Protein 3ZJA (pdb70)

Organism: Streptomyces coelicolor (strain ATCC BAA-471 / A3(2) / M145) (NCBI:txid100226)

Sequence (114 aa):
AELSVDAAYIPQQPVSDSMMAAGFLLTITNEGDSSADELTSVTSEAGEVTTVHEETIDGTMKEVDRIEVPAHGQQLVFKSGGNHLMFEKLKQQPKQGQSSVAVELHFAHSDPVAVKLPVKKKAA

Nearest PDB structures (foldseek):
  3zja-assembly1_A  TM=1.009E+00  e=2.750E-21  Streptomyces lividans
  6p1g-assembly2_B  TM=8.806E-01  e=1.128E-08  Methylosinus trichosporium OB3b
  2k70-assembly1_A  TM=8.358E-01  e=1.249E-08  Thermus thermophilus HB8
  6p17-assembly1_B  TM=8.552E-01  e=4.743E-08  Methylocystis sp. ATCC 49242
  6p1f-assembly1_A  TM=8.392E-01  e=1.324E-07  Methylosinus trichosporium OB3b

Foldseek 3Di:
DQKDKDPWAWEQDPDFFKTWIWIKIFGAAPAKKWFQAKDWPQAGKFKWAADPNDTDTDGTHIQGHRGMDTDDPRGITIMGGRGRGGQDAVDWTWMWTDMPPDHIDIDIHGHDHD

CATH classification: 2.60.40.1890

InterPro domains:
  IPR007410 Putative lipoprotein LpqE-like [PF04314] (54-161)
  IPR036182 Copper chaperone PCuAC superfamily [G3DSA:2.60.40.1890] (58-163)
  IPR036182 Copper chaperone PCuAC superfamily [SSF110087] (48-164)
  IPR058248 Putative lipoprotein Lxx21020-like [PTHR36302] (18-178)

Solvent-accessible surface area: 6457 Å² total; per-residue (Å²): 119,104,16,63,37,89,62,22,71,1,35,54,19,157,35,100,41,84,3,24,0,13,0,13,0,48,4,127,3,126,86,42,7,50,1,37,57,12,69,23,184,34,19,107,21,27,9,20,50,37,64,156,73,80,107,116,105,43,113,133,27,96,0,52,36,124,22,105,18,48,4,122,92,63,17,37,6,0,21,1,53,145,15,186,103,42,9,107,108,85,77,58,13,71,3,84,0,55,16,34,143,36,94,78,33,83,12,143,0,43,5,103,71,111

Secondary structure (DSSP, 8-state):
--EEEEEEEEEPPS-SS-EEEEEEEEE-SSS-EEEEEEE-TTSEEEEEEEETTEEEE-SSEEE-TTEEEEE-TTSSEEEEES-SS---TT-EEEEEEEESSS--EEEEEEEE--

Radius of gyration: 13.5 Å; Cα contacts (8 Å, |Δi|>4): 338; chains: 1; bounding box: 27×33×40 Å

B-factor: mean 21.43, std 7.73, range [10.64, 51.18]

Structure (mmCIF, N/CA/C/O backbone):
data_3ZJA
#
_entry.id   3ZJA
#
_cell.length_a   44.480
_cell.length_b   47.840
_cell.length_c   50.040
_cell.angle_alpha   90.00
_cell.angle_beta   90.00
_cell.angle_gamma   90.00
#
_symmetry.space_group_name_H-M   'P 21 21 21'
#
loop_
_entity.id
_entity.type
_entity.pdbx_description
1 polymer SL3965
2 non-polymer 'COPPER (II) ION'
3 water water
#
loop_
_atom_site.group_PDB
_atom_site.id
_atom_site.type_symbol
_atom_site.label_atom_id
_atom_site.label_alt_id
_atom_site.label_comp_id
_atom_site.label_asym_id
_atom_site.label_entity_id
_atom_site.label_seq_id
_atom_site.pdbx_PDB_ins_code
_atom_site.Cartn_x
_atom_site.Cartn_y
_atom_site.Cartn_z
_atom_site.occupancy
_atom_site.B_iso_or_equiv
_atom_site.auth_seq_id
_atom_site.auth_comp_id
_atom_site.auth_asym_id
_atom_site.auth_atom_id
_atom_site.pdbx_PDB_model_num
ATOM 1 N N . ALA A 1 13 ? 6.718 4.985 6.256 1.00 32.79 51 ALA A N 1
ATOM 2 C CA . ALA A 1 13 ? 5.466 4.666 5.500 1.00 33.81 51 ALA A CA 1
ATOM 3 C C . ALA A 1 13 ? 4.137 5.110 6.179 1.00 34.72 51 ALA A C 1
ATOM 4 O O . ALA A 1 13 ? 3.095 4.470 5.963 1.00 37.02 51 ALA A O 1
ATOM 6 N N . GLU A 1 14 ? 4.153 6.200 6.959 1.00 33.73 52 GLU A N 1
ATOM 7 C CA . GLU A 1 14 ? 2.941 6.673 7.722 1.00 30.96 52 GLU A CA 1
ATOM 8 C C . GLU A 1 14 ? 2.262 7.886 7.031 1.00 25.17 52 GLU A C 1
ATOM 9 O O . GLU A 1 14 ? 1.382 8.580 7.633 1.00 22.61 52 GLU A O 1
ATOM 15 N N . LEU A 1 15 ? 2.710 8.099 5.791 1.00 22.47 53 LEU A N 1
ATOM 16 C CA . LEU A 1 15 ? 2.183 9.164 4.946 1.00 20.47 53 LEU A CA 1
ATOM 17 C C . LEU A 1 15 ? 1.263 8.620 3.878 1.00 20.20 53 LEU A C 1
ATOM 18 O O . LEU A 1 15 ? 1.635 7.681 3.158 1.00 21.30 53 LEU A O 1
ATOM 23 N N . SER A 1 16 ? 0.101 9.225 3.745 1.00 17.96 54 SER A N 1
ATOM 24 C CA . SER A 1 16 ? -0.822 8.835 2.676 1.00 17.88 54 SER A CA 1
ATOM 25 C C . SER A 1 16 ? -1.500 10.059 2.095 1.00 14.41 54 SER A C 1
ATOM 26 O O . SER A 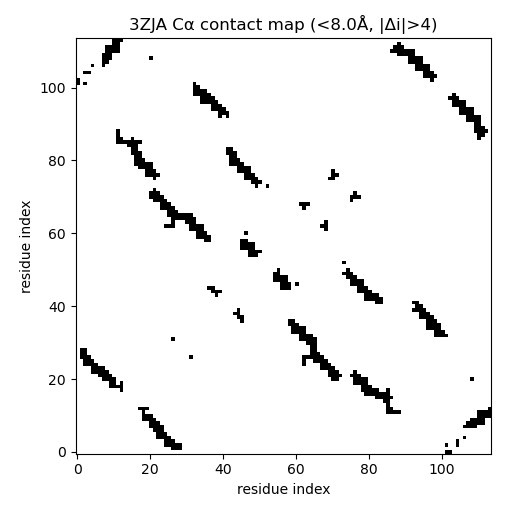1 16 ? -1.436 11.152 2.628 1.00 15.84 54 SER A O 1
ATOM 29 N N . VAL A 1 17 ? -2.051 9.830 0.900 1.00 14.53 55 VAL A N 1
ATOM 30 C CA . VAL A 1 17 ? -2.558 10.957 0.100 1.00 13.53 55 VAL A CA 1
ATOM 31 C C . VAL A 1 17 ? -3.979 10.685 -0.320 1.00 14.82 55 VAL A C 1
ATOM 32 O O . VAL A 1 17 ? -4.320 9.552 -0.672 1.00 16.06 55 VAL A O 1
ATOM 36 N N . ASP A 1 18 ? -4.791 11.733 -0.330 1.00 12.90 56 ASP A N 1
ATOM 37 C CA . ASP A 1 18 ? -6.124 11.685 -0.883 1.00 13.31 56 ASP A CA 1
ATOM 38 C C . ASP A 1 18 ? -6.480 13.043 -1.510 1.00 12.26 56 ASP A C 1
ATOM 39 O O . ASP A 1 18 ? -5.609 13.904 -1.603 1.00 11.34 56 ASP A O 1
ATOM 44 N N . ALA A 1 19 ? -7.721 13.249 -1.935 1.00 11.18 57 ALA A N 1
ATOM 45 C CA . ALA A 1 19 ? -8.156 14.539 -2.428 1.00 10.64 57 ALA A CA 1
ATOM 46 C C . ALA A 1 19 ? -7.262 15.077 -3.595 1.00 10.89 57 ALA A C 1
ATOM 47 O O . ALA A 1 19 ? -6.968 16.267 -3.681 1.00 12.61 57 ALA A O 1
ATOM 49 N N . ALA A 1 20 ? -6.866 14.215 -4.496 1.00 11.48 58 ALA A N 1
ATOM 50 C CA . ALA A 1 20 ? -5.796 14.507 -5.454 1.00 12.68 58 ALA A CA 1
ATOM 51 C C . ALA A 1 20 ? -6.380 14.647 -6.853 1.00 11.67 58 ALA A C 1
ATOM 52 O O . ALA A 1 20 ? -6.926 13.694 -7.429 1.00 12.30 58 ALA A O 1
ATOM 54 N N . TYR A 1 21 ? -6.214 15.802 -7.456 1.00 11.42 59 TYR A N 1
ATOM 55 C CA . TYR A 1 21 ? -6.739 16.085 -8.810 1.00 11.74 59 TYR A CA 1
ATOM 56 C C . TYR A 1 21 ? -6.120 17.394 -9.366 1.00 12.38 59 TYR A C 1
ATOM 57 O O . TYR A 1 21 ? -5.583 18.208 -8.606 1.00 12.85 59 TYR A O 1
ATOM 66 N N . ILE A 1 22 ? -6.320 17.549 -10.677 1.00 11.36 60 ILE A N 1
ATOM 67 C CA . ILE A 1 22 ? -5.911 18.762 -11.406 1.00 11.93 60 ILE A CA 1
ATOM 68 C C . ILE A 1 22 ? -7.124 19.354 -12.069 1.00 13.62 60 ILE A C 1
ATOM 69 O O . ILE A 1 22 ? -7.705 18.725 -12.934 1.00 13.22 60 ILE A O 1
ATOM 74 N N . PRO A 1 23 ? -7.481 20.607 -11.766 1.00 13.47 61 PRO A N 1
ATOM 75 C CA . PRO A 1 23 ? -8.530 21.239 -12.595 1.00 14.50 61 PRO A CA 1
ATOM 76 C C . PRO A 1 23 ? -8.024 21.532 -13.996 1.00 15.42 61 PRO A C 1
ATOM 77 O O . PRO A 1 23 ? -6.891 21.953 -14.158 1.00 15.46 61 PRO A O 1
ATOM 81 N N A GLN A 1 24 ? -8.876 21.341 -14.998 0.50 14.54 62 GLN A N 1
ATOM 82 N N B GLN A 1 24 ? -8.824 21.265 -15.048 0.50 14.89 62 GLN A N 1
ATOM 83 C CA A GLN A 1 24 ? -8.481 21.548 -16.354 0.50 15.74 62 GLN A CA 1
ATOM 84 C CA B GLN A 1 24 ? -8.346 21.446 -16.424 0.50 16.50 62 GLN A CA 1
ATOM 85 C C A GLN A 1 24 ? -8.009 23.010 -16.521 0.50 15.34 62 GLN A C 1
ATOM 86 C C B GLN A 1 24 ? -7.993 22.927 -16.560 0.50 15.76 62 GLN A C 1
ATOM 87 O O A GLN A 1 24 ? -8.789 23.921 -16.246 0.50 17.25 62 GLN A O 1
ATOM 88 O O B GLN A 1 24 ? -8.847 23.774 -16.294 0.50 17.09 62 GLN A O 1
ATOM 99 N N . PRO A 1 25 ? -6.745 23.227 -16.935 1.00 15.81 63 PRO A N 1
ATOM 100 C CA . PRO A 1 25 ? -6.300 24.601 -17.051 1.00 16.67 63 PRO A CA 1
ATOM 101 C C . PRO A 1 25 ? -6.648 25.200 -18.410 1.00 17.40 63 PRO A C 1
ATOM 102 O O . PRO A 1 25 ? -6.938 24.523 -19.341 1.00 16.82 63 PRO A O 1
ATOM 106 N N . VAL A 1 26 ? -6.594 26.527 -18.463 1.00 16.66 64 VAL A N 1
ATOM 107 C CA . VAL A 1 26 ? -6.684 27.252 -19.746 1.00 17.86 64 VAL A CA 1
ATOM 108 C C . VAL A 1 26 ? -5.288 27.557 -20.280 1.00 19.27 64 VAL A C 1
ATOM 109 O O . VAL A 1 26 ? -4.856 28.720 -20.527 1.00 20.92 64 VAL A O 1
ATOM 113 N N . SER A 1 27 ? -4.573 26.502 -20.502 1.00 19.37 65 SER A N 1
ATOM 114 C CA . SER A 1 27 ? -3.145 26.605 -20.779 1.00 20.03 65 SER A CA 1
ATOM 115 C C . SER A 1 27 ? -2.650 25.364 -21.407 1.00 22.34 65 SER A C 1
ATOM 116 O O . SER A 1 27 ? -3.050 24.270 -21.014 1.00 21.60 65 SER A O 1
ATOM 119 N N . ASP A 1 28 ? -1.730 25.536 -22.350 1.00 21.42 66 ASP A N 1
ATOM 120 C CA . ASP A 1 28 ? -1.087 24.413 -22.951 1.00 21.80 66 ASP A CA 1
ATOM 121 C C . ASP A 1 28 ? 0.261 24.073 -22.314 1.00 21.14 66 ASP A C 1
ATOM 122 O O . ASP A 1 28 ? 0.929 23.174 -22.796 1.00 22.49 66 ASP A O 1
ATOM 127 N N . SER A 1 29 ? 0.671 24.755 -21.234 1.00 17.44 67 SER A N 1
ATOM 128 C CA . SER A 1 29 ? 1.963 24.500 -20.603 1.00 18.87 67 SER A CA 1
ATOM 129 C C . SER A 1 29 ? 1.983 24.462 -19.046 1.00 18.15 67 SER A C 1
ATOM 130 O O . SER A 1 29 ? 2.983 23.955 -18.530 1.00 19.88 67 SER A O 1
ATOM 133 N N . MET A 1 30 ? 0.934 24.956 -18.342 1.00 16.45 68 MET A N 1
ATOM 134 C CA A MET A 1 30 ? 0.960 25.064 -16.891 0.30 17.37 68 MET A CA 1
ATOM 135 C CA B MET A 1 30 ? 0.951 25.095 -16.880 0.70 17.41 68 MET A CA 1
ATOM 136 C C . MET A 1 30 ? -0.347 24.624 -16.278 1.00 18.26 68 MET A C 1
ATOM 137 O O . MET A 1 30 ? -1.433 24.887 -16.828 1.00 19.22 68 MET A O 1
ATOM 146 N N . ALA A 1 31 ? -0.260 24.057 -15.085 1.00 15.94 69 ALA A N 1
ATOM 147 C CA . ALA A 1 31 ? -1.463 23.571 -14.390 1.00 15.69 69 ALA A CA 1
ATOM 148 C C . ALA A 1 31 ? -1.186 23.482 -12.907 1.00 15.92 69 ALA A C 1
ATOM 149 O O . ALA A 1 31 ? -0.059 23.342 -12.510 1.00 17.41 69 ALA A O 1
ATOM 151 N N . ALA A 1 32 ? -2.240 23.569 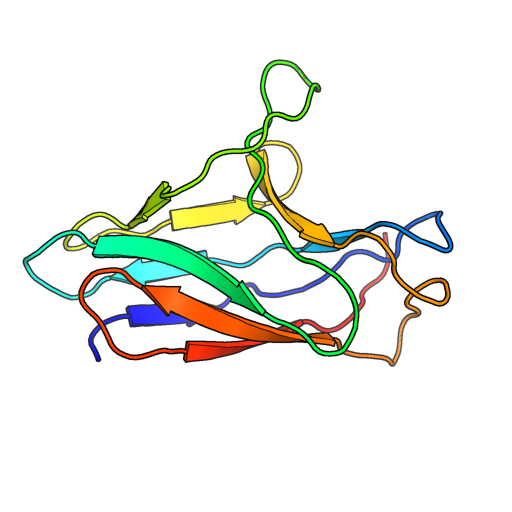-12.126 1.00 17.93 70 ALA A N 1
ATOM 152 C CA . ALA A 1 32 ? -2.127 23.463 -10.672 1.00 16.02 70 ALA A CA 1
ATOM 153 C C . ALA A 1 32 ? -2.676 22.124 -10.265 1.00 18.00 70 ALA A C 1
ATOM 154 O O . ALA A 1 32 ? -3.655 21.644 -10.855 1.00 20.83 70 ALA A O 1
ATOM 156 N N . GLY A 1 33 ? -2.038 21.503 -9.287 1.00 16.13 71 GLY A N 1
ATOM 157 C CA . GLY A 1 33 ? -2.468 20.197 -8.768 1.00 14.53 71 GLY A CA 1
ATOM 158 C C . GLY A 1 33 ? -2.752 20.300 -7.278 1.00 13.43 71 GLY A C 1
ATOM 159 O O . GLY A 1 33 ? -2.034 20.999 -6.535 1.00 13.08 71 GLY A O 1
ATOM 160 N N . PHE A 1 34 ? -3.812 19.611 -6.850 1.00 12.03 72 PHE A N 1
ATOM 161 C CA . PHE A 1 34 ? -4.243 19.616 -5.455 1.00 12.29 72 PHE A CA 1
ATOM 162 C C . PHE A 1 34 ? -4.206 18.190 -4.911 1.00 12.13 72 PHE A C 1
ATOM 163 O O . PHE A 1 34 ? -4.306 17.269 -5.679 1.00 11.97 72 PHE A O 1
ATOM 171 N N . LEU A 1 35 ? -4.006 18.096 -3.609 1.00 12.53 73 LEU A N 1
ATOM 172 C CA A LEU A 1 35 ? -3.881 16.801 -2.928 0.60 12.34 73 LEU A CA 1
ATOM 173 C CA B LEU A 1 35 ? -3.938 16.806 -2.925 0.40 12.08 73 LEU A CA 1
ATOM 174 C C . LEU A 1 35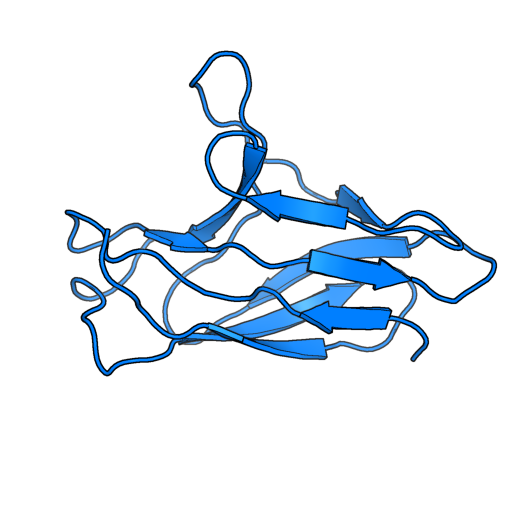 ? -3.751 17.108 -1.450 1.00 13.18 73 LEU A C 1
ATOM 175 O O . LEU A 1 35 ? -3.370 18.218 -1.097 1.00 14.91 73 LEU A O 1
ATOM 184 N N . THR A 1 36 ? -4.045 16.126 -0.597 1.00 12.55 74 THR A N 1
ATOM 185 C CA . THR A 1 36 ? -3.866 16.261 0.847 1.00 13.36 74 THR A CA 1
ATOM 186 C C . THR A 1 36 ? -2.999 15.143 1.313 1.00 13.46 74 THR A C 1
ATOM 187 O O . THR A 1 36 ? -3.257 13.983 1.005 1.00 13.45 74 THR A O 1
ATOM 191 N N . ILE A 1 37 ? -1.932 15.471 2.020 1.00 13.17 75 ILE A N 1
ATOM 192 C CA . ILE A 1 37 ? -1.038 14.506 2.656 1.00 13.89 75 ILE A CA 1
ATOM 193 C C . ILE A 1 37 ? -1.338 14.377 4.129 1.00 14.27 75 ILE A C 1
ATOM 194 O O . ILE A 1 37 ? -1.258 15.368 4.813 1.00 15.59 75 ILE A O 1
ATOM 19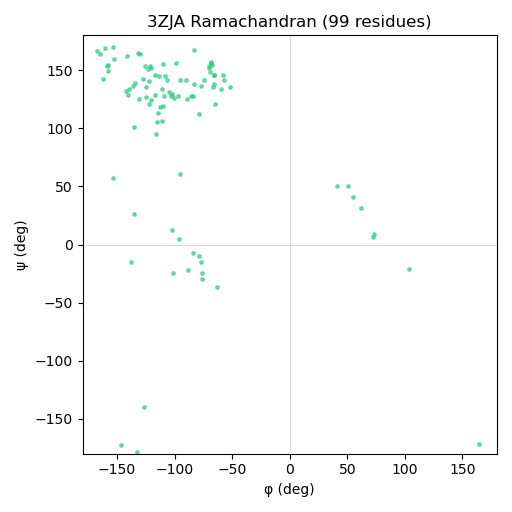9 N N . THR A 1 38 ? -1.562 13.158 4.588 1.00 15.61 76 THR A N 1
ATOM 200 C CA . THR A 1 38 ? -1.802 12.890 6.006 1.00 16.74 76 THR A CA 1
ATOM 201 C C . THR A 1 38 ? -0.612 12.115 6.590 1.00 15.74 76 THR A C 1
ATOM 202 O O . THR A 1 38 ? -0.147 11.161 5.989 1.00 18.12 76 THR A O 1
ATOM 206 N N . ASN A 1 39 ? -0.176 12.596 7.764 1.00 17.78 77 ASN A N 1
ATOM 207 C CA . ASN A 1 39 ? 0.993 12.045 8.501 1.00 17.32 77 ASN A CA 1
ATOM 208 C C . ASN A 1 39 ? 0.457 11.472 9.821 1.00 18.88 77 ASN A C 1
ATOM 209 O O . ASN A 1 39 ? 0.110 12.239 10.730 1.00 21.83 77 ASN A O 1
ATOM 214 N N . GLU A 1 40 ? 0.393 10.157 9.876 1.00 22.14 78 GLU A N 1
ATOM 215 C CA . GLU A 1 40 ? -0.082 9.421 11.066 1.00 25.55 78 GLU A CA 1
ATOM 216 C C . GLU A 1 40 ? 1.023 9.212 12.103 1.00 26.04 78 GLU A C 1
ATOM 217 O O . GLU A 1 40 ? 0.759 8.719 13.219 1.00 28.49 78 GLU A O 1
ATOM 223 N N . GLY A 1 41 ? 2.245 9.567 11.753 1.00 23.18 79 GLY A N 1
ATOM 224 C CA . GLY A 1 41 ? 3.411 9.382 12.637 1.00 24.92 79 GLY A CA 1
ATOM 225 C C . GLY A 1 41 ? 3.659 10.441 13.681 1.00 25.36 79 GLY A C 1
ATOM 226 O O . GLY A 1 41 ? 3.104 11.538 13.644 1.00 25.58 79 GLY A O 1
ATOM 227 N N . ASP A 1 42 ? 4.555 10.110 14.625 1.00 24.60 80 ASP A N 1
ATOM 228 C CA . ASP A 1 42 ? 4.935 11.004 15.699 1.00 25.44 80 ASP A CA 1
ATOM 229 C C . ASP A 1 42 ? 5.898 12.114 15.304 1.00 22.92 80 ASP A C 1
ATOM 230 O O . ASP A 1 42 ? 5.998 13.118 16.019 1.00 28.13 80 ASP A O 1
ATOM 235 N N . SER A 1 43 ? 6.536 11.989 14.146 1.00 23.98 81 SER A N 1
ATOM 236 C CA A SER A 1 43 ? 7.504 12.985 13.723 0.50 23.43 81 SER A CA 1
ATOM 237 C CA B SER A 1 43 ? 7.557 12.932 13.674 0.50 24.30 81 SER A CA 1
ATOM 238 C C . SER A 1 43 ? 7.051 13.637 12.418 1.00 21.69 81 SER A C 1
ATOM 239 O O . SER A 1 43 ? 6.454 12.987 11.544 1.00 21.27 81 SER A O 1
ATOM 244 N N . ALA A 1 44 ? 7.314 14.933 12.347 1.00 22.28 82 ALA A N 1
ATOM 245 C CA .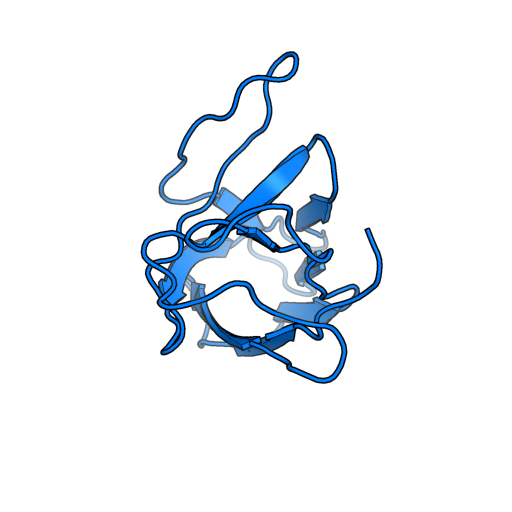 ALA A 1 44 ? 7.001 15.773 11.174 1.00 22.06 82 ALA A CA 1
ATOM 246 C C . ALA A 1 44 ? 7.914 15.386 10.034 1.00 20.62 82 ALA A C 1
ATOM 247 O O . ALA A 1 44 ? 9.006 14.855 10.252 1.00 22.25 82 ALA A O 1
ATOM 249 N N . ASP A 1 45 ? 7.467 15.612 8.794 1.00 17.59 83 ASP A N 1
ATOM 250 C CA . ASP A 1 45 ? 8.306 15.371 7.649 1.00 16.46 83 ASP A CA 1
ATOM 251 C C . ASP A 1 45 ? 8.212 16.575 6.739 1.00 16.59 83 ASP A C 1
ATOM 252 O O . ASP A 1 45 ? 7.565 17.562 7.085 1.00 16.62 83 ASP A O 1
ATOM 257 N N . GLU A 1 46 ? 8.901 16.537 5.603 1.00 16.27 84 GLU A N 1
ATOM 258 C CA . GLU A 1 46 ? 8.918 17.621 4.631 1.00 17.38 84 GLU A CA 1
ATOM 259 C C . GLU A 1 46 ? 8.787 17.004 3.260 1.00 16.66 84 GLU A C 1
ATOM 260 O O . GLU A 1 46 ? 9.486 16.028 2.930 1.00 14.83 84 GLU A O 1
ATOM 266 N N . LEU A 1 47 ? 7.944 17.619 2.422 1.00 15.06 85 LEU A N 1
ATOM 267 C CA . LEU A 1 47 ? 7.936 17.302 1.007 1.00 13.57 85 LEU A CA 1
ATOM 268 C C . LEU A 1 47 ? 9.100 18.009 0.316 1.00 15.48 85 LEU A C 1
ATOM 269 O O . LEU A 1 47 ? 9.103 19.246 0.245 1.00 17.63 85 LEU A O 1
ATOM 274 N N . THR A 1 48 ? 10.083 17.257 -0.163 1.00 14.73 86 THR A N 1
ATOM 275 C CA . THR A 1 48 ? 11.338 17.800 -0.614 1.00 16.16 86 THR A CA 1
ATOM 276 C C . THR A 1 48 ? 11.426 17.901 -2.118 1.00 14.84 86 THR A C 1
ATOM 277 O O . THR A 1 48 ? 12.240 18.699 -2.610 1.00 17.61 86 THR A O 1
ATOM 281 N N . SER A 1 49 ? 10.676 17.092 -2.885 1.00 13.28 87 SER A N 1
ATOM 282 C CA . SER A 1 49 ? 10.623 17.225 -4.313 1.00 13.67 87 SER A CA 1
ATOM 283 C C . SER A 1 49 ? 9.423 16.427 -4.853 1.00 14.15 87 SER A C 1
ATOM 284 O O . SER A 1 49 ? 8.903 15.533 -4.207 1.00 13.87 87 SER A O 1
ATOM 287 N N . VAL A 1 50 ? 9.040 16.706 -6.095 1.00 14.75 88 VAL A N 1
ATOM 288 C CA . VAL A 1 50 ? 7.967 16.036 -6.776 1.00 14.46 88 VAL A CA 1
ATOM 289 C C . VAL A 1 50 ? 8.424 15.837 -8.204 1.00 15.78 88 VAL A C 1
ATOM 290 O O . VAL A 1 50 ? 8.928 16.809 -8.825 1.00 16.82 88 VAL A O 1
ATOM 294 N N . THR A 1 51 ? 8.239 14.660 -8.727 1.00 16.28 89 THR A N 1
ATOM 295 C CA . THR A 1 51 ? 8.621 14.310 -10.079 1.00 18.26 89 THR A CA 1
ATOM 296 C C . THR A 1 51 ? 7.436 13.807 -10.854 1.00 17.20 89 THR A C 1
ATOM 297 O O . THR A 1 51 ? 6.489 13.271 -10.268 1.00 17.44 89 THR A O 1
ATOM 301 N N . SER A 1 52 ? 7.484 14.019 -12.153 1.00 16.92 90 SER A N 1
ATOM 302 C CA . SER A 1 52 ? 6.434 13.561 -13.048 1.00 16.87 90 SER A CA 1
ATOM 303 C C . SER A 1 52 ? 6.950 13.443 -14.469 1.00 18.37 90 SER A C 1
ATOM 304 O O . SER A 1 52 ? 7.799 14.255 -14.904 1.00 18.88 90 SER A O 1
ATOM 307 N N . GLU A 1 53 ? 6.401 12.505 -15.248 1.00 18.85 91 GLU A N 1
ATOM 308 C CA . GLU A 1 53 ? 6.776 12.483 -16.659 1.00 19.46 91 GLU A CA 1
ATOM 309 C C . GLU A 1 53 ? 6.052 13.538 -17.476 1.00 19.42 91 GLU A C 1
ATOM 310 O O . GLU A 1 53 ? 6.419 13.771 -18.647 1.00 20.65 91 GLU A O 1
ATOM 316 N N . ALA A 1 54 ? 5.051 14.186 -16.896 1.00 17.69 92 ALA A N 1
ATOM 317 C CA . ALA A 1 54 ? 4.260 15.185 -17.598 1.00 18.32 92 ALA A CA 1
ATOM 318 C C . ALA A 1 54 ? 4.958 16.539 -17.763 1.00 19.02 92 ALA A C 1
ATOM 319 O O . ALA A 1 54 ? 4.659 17.284 -18.724 1.00 20.42 92 ALA A O 1
ATOM 321 N N . GLY A 1 55 ? 5.911 16.852 -16.888 1.00 18.41 93 GLY A N 1
ATOM 322 C CA . GLY A 1 55 ? 6.479 18.200 -16.863 1.00 20.67 93 GLY A CA 1
ATOM 323 C C . GLY A 1 55 ? 7.226 18.374 -15.565 1.00 20.40 93 GLY A C 1
ATOM 324 O O . GLY A 1 55 ? 7.408 17.434 -14.775 1.00 21.29 93 GLY A O 1
ATOM 325 N N . GLU A 1 56 ? 7.651 19.607 -15.311 1.00 19.39 94 GLU A N 1
ATOM 326 C CA . GLU A 1 56 ? 8.351 19.907 -14.098 1.00 19.07 94 GLU A CA 1
ATOM 327 C C . GLU A 1 56 ? 7.334 20.297 -13.052 1.00 19.08 94 GLU A C 1
ATOM 328 O O . GLU A 1 56 ? 6.320 20.913 -13.362 1.00 21.01 94 GLU A O 1
ATOM 334 N N . VAL A 1 57 ? 7.568 19.874 -11.805 1.00 16.86 95 VAL A N 1
ATOM 335 C CA . VAL A 1 57 ? 6.623 20.170 -10.778 1.00 18.11 95 VAL A CA 1
ATOM 336 C C . VAL A 1 57 ? 7.353 20.877 -9.664 1.00 17.61 95 VAL A C 1
ATOM 337 O O . VAL A 1 57 ? 8.452 20.457 -9.254 1.00 18.98 95 VAL A O 1
ATOM 341 N N . THR A 1 58 ? 6.759 21.937 -9.148 1.00 16.91 96 THR A N 1
ATOM 342 C CA A THR A 1 58 ? 7.280 22.604 -7.986 0.40 19.23 96 THR A CA 1
ATOM 343 C CA B THR A 1 58 ? 7.269 22.666 -7.998 0.60 18.36 96 THR A CA 1
ATOM 344 C C . THR A 1 58 ? 6.123 22.864 -7.035 1.00 18.41 96 THR A C 1
ATOM 345 O O . THR A 1 58 ? 4.956 22.691 -7.398 1.00 21.35 96 THR A O 1
ATOM 352 N N . VAL A 1 59 ? 6.422 23.167 -5.787 1.00 17.38 97 VAL A N 1
ATOM 353 C CA . VAL A 1 59 ? 5.447 23.485 -4.770 1.00 16.12 97 VAL A CA 1
ATOM 354 C C . VAL A 1 59 ? 5.323 24.990 -4.669 1.00 15.35 97 VAL A C 1
ATOM 355 O O . VAL A 1 59 ? 6.347 25.690 -4.540 1.00 15.09 97 VAL A O 1
ATOM 359 N N . HIS A 1 60 ? 4.098 25.469 -4.750 1.00 15.04 98 HIS A N 1
ATOM 360 C CA . HIS A 1 60 ? 3.790 26.870 -4.563 1.00 15.79 98 HIS A CA 1
ATOM 361 C C . HIS A 1 60 ? 2.879 27.100 -3.363 1.00 16.35 98 HIS A C 1
ATOM 362 O O . HIS A 1 60 ? 1.950 26.283 -3.079 1.00 17.98 98 HIS A O 1
ATOM 369 N N . GLU A 1 61 ? 3.107 28.250 -2.707 1.00 17.40 99 GLU A N 1
ATOM 370 C CA A GLU A 1 61 ? 2.130 28.787 -1.771 0.60 19.75 99 GLU A CA 1
ATOM 371 C CA B GLU A 1 61 ? 2.179 28.806 -1.744 0.40 19.53 99 GLU A CA 1
ATOM 372 C C . GLU A 1 61 ? 1.409 29.931 -2.466 1.00 19.57 99 GLU A C 1
ATOM 373 O O . GLU A 1 61 ? 1.888 30.437 -3.518 1.00 19.97 99 GLU A O 1
ATOM 384 N N . THR A 1 62 ? 0.251 30.298 -1.955 1.00 19.19 100 THR A N 1
ATOM 385 C CA . THR A 1 62 ? -0.517 31.432 -2.496 1.00 21.56 100 THR A CA 1
ATOM 386 C C . THR A 1 62 ? -0.617 32.499 -1.420 1.00 23.13 100 THR A C 1
ATOM 387 O O . THR A 1 62 ? -0.965 32.196 -0.267 1.00 25.69 100 THR A O 1
ATOM 391 N N . ILE A 1 63 ? -0.262 33.719 -1.790 1.00 24.59 101 ILE A N 1
ATOM 392 C CA . ILE A 1 63 ? -0.117 34.828 -0.869 1.00 29.80 101 ILE A CA 1
ATOM 393 C C . ILE A 1 63 ? -0.802 36.044 -1.526 1.00 29.77 101 ILE A C 1
ATOM 3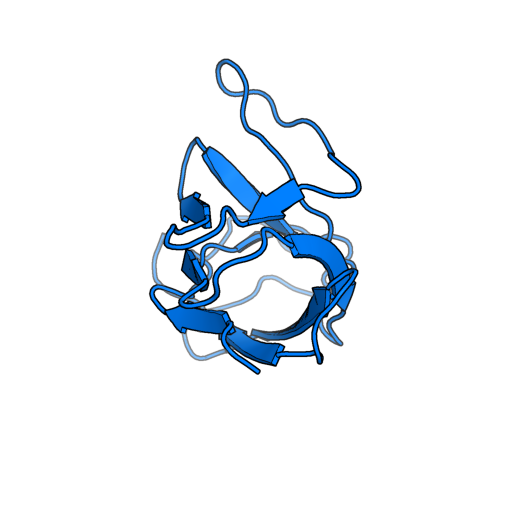94 O O . ILE A 1 63 ? -0.273 36.659 -2.471 1.00 27.55 101 ILE A O 1
ATOM 399 N N . ASP A 1 64 ? -2.010 36.312 -1.051 1.00 34.31 102 ASP A N 1
ATOM 400 C CA . ASP A 1 64 ? -2.872 37.377 -1.595 1.00 35.98 102 ASP A CA 1
ATOM 401 C C . ASP A 1 64 ? -3.014 37.297 -3.134 1.00 33.76 102 ASP A C 1
ATOM 402 O O . ASP A 1 64 ? -2.777 38.284 -3.866 1.00 28.53 102 ASP A O 1
ATOM 407 N N . GLY A 1 65 ? -3.349 36.090 -3.591 1.00 27.23 103 GLY A N 1
ATOM 408 C CA . GLY A 1 65 ? -3.562 35.782 -4.990 1.00 26.20 103 GLY A CA 1
ATOM 409 C C . GLY A 1 65 ? -2.304 35.721 -5.863 1.00 24.57 103 GLY A C 1
ATOM 410 O O . GLY A 1 65 ? -2.425 35.682 -7.085 1.00 26.77 103 GLY A O 1
ATOM 411 N N . THR A 1 66 ? -1.120 35.763 -5.258 1.00 19.38 104 THR A N 1
ATOM 412 C CA . THR A 1 66 ? 0.179 35.630 -5.946 1.00 18.84 104 THR A CA 1
ATOM 413 C C . THR A 1 66 ? 0.763 34.278 -5.522 1.00 18.61 104 THR A C 1
ATOM 414 O O . THR A 1 66 ? 0.439 33.767 -4.429 1.00 19.92 104 THR A O 1
ATOM 418 N N . MET A 1 67 ? 1.628 33.748 -6.375 1.00 18.39 105 MET A N 1
ATOM 419 C CA . MET A 1 67 ? 2.241 32.441 -6.126 1.00 18.03 105 MET A CA 1
ATOM 420 C C . MET A 1 67 ? 3.705 32.585 -5.761 1.00 17.95 105 MET A C 1
ATOM 421 O O . MET A 1 67 ? 4.422 33.439 -6.262 1.00 18.87 105 MET A O 1
ATOM 426 N N . LYS A 1 68 ? 4.187 31.716 -4.869 1.00 16.66 106 LYS A N 1
ATOM 427 C CA . LYS A 1 68 ? 5.573 31.762 -4.451 1.00 17.03 106 LYS A CA 1
ATOM 428 C C . LYS A 1 68 ? 6.075 30.339 -4.309 1.00 18.02 106 LYS A C 1
ATOM 429 O O . LYS A 1 68 ? 5.445 29.546 -3.562 1.00 18.57 106 LYS A O 1
ATOM 435 N N . GLU A 1 69 ? 7.208 30.047 -4.933 1.00 18.47 107 GLU A N 1
ATOM 436 C CA . GLU A 1 69 ? 7.856 28.711 -4.804 1.00 21.87 107 GLU A CA 1
ATOM 437 C C . GLU A 1 69 ? 8.332 28.498 -3.360 1.00 25.73 107 GLU A C 1
ATOM 438 O O . GLU A 1 69 ? 8.690 29.459 -2.615 1.00 26.43 107 GLU A O 1
ATOM 444 N N . VAL A 1 70 ? 8.271 27.255 -2.899 1.00 25.96 108 VAL A N 1
ATOM 445 C CA . VAL A 1 70 ? 8.869 26.896 -1.600 1.00 30.72 108 VAL A CA 1
ATOM 446 C C . VAL A 1 70 ? 9.501 25.526 -1.661 1.00 32.65 108 VAL A C 1
ATOM 447 O O . VAL A 1 70 ? 8.894 24.618 -2.167 1.00 29.84 108 VAL A O 1
ATOM 451 N N . ASP A 1 71 ? 10.737 25.401 -1.173 1.00 36.30 109 ASP A N 1
ATOM 452 C CA . ASP A 1 71 ? 11.578 24.212 -1.478 1.00 36.39 109 ASP A CA 1
ATOM 453 C C . ASP A 1 71 ? 11.254 22.886 -0.730 1.00 33.00 109 ASP A C 1
ATOM 454 O O . ASP A 1 71 ? 11.493 21.820 -1.387 1.00 28.29 109 ASP A O 1
ATOM 459 N N . ARG A 1 72 ? 10.710 22.967 0.536 1.00 30.20 110 ARG A N 1
ATOM 460 C CA . ARG A 1 72 ? 10.665 21.923 1.651 1.00 28.17 110 ARG A CA 1
AT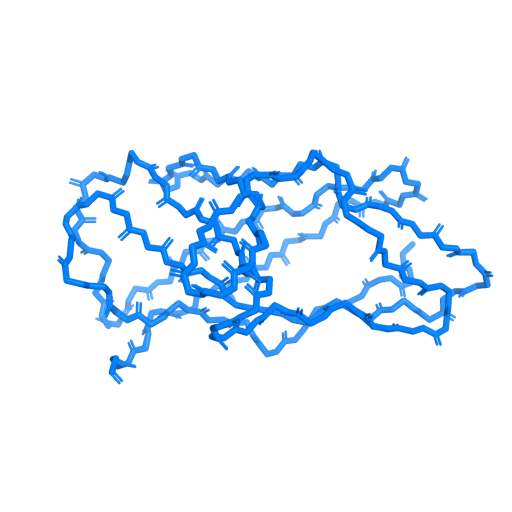OM 461 C C . ARG A 1 72 ? 9.464 22.068 2.666 1.00 27.07 110 ARG A C 1
ATOM 462 O O . ARG A 1 72 ? 9.602 22.117 3.954 1.00 26.49 110 ARG A O 1
ATOM 470 N N . ILE A 1 73 ? 8.270 22.037 2.117 1.00 17.89 111 ILE A N 1
ATOM 471 C CA . ILE A 1 73 ? 7.061 22.285 2.886 1.00 17.25 111 ILE A CA 1
ATOM 472 C C . ILE A 1 73 ? 6.748 21.198 3.940 1.00 16.61 111 ILE A C 1
ATOM 473 O O . ILE A 1 73 ? 6.847 19.996 3.659 1.00 16.35 111 ILE A O 1
ATOM 478 N N . GLU A 1 74 ? 6.382 21.623 5.143 1.00 19.03 112 GLU A N 1
ATOM 479 C CA . GLU A 1 74 ? 6.186 20.718 6.247 1.00 19.26 112 GLU A CA 1
ATOM 480 C C . GLU A 1 74 ? 4.884 19.914 6.240 1.00 18.78 112 GLU A C 1
ATOM 481 O O . GLU A 1 74 ? 3.818 20.468 5.958 1.00 20.12 112 GLU A O 1
ATOM 487 N N . VAL A 1 75 ? 4.958 18.606 6.552 1.00 16.87 113 VAL A N 1
ATOM 488 C CA . VAL A 1 75 ? 3.800 17.776 6.821 1.00 18.65 113 VAL A CA 1
ATOM 489 C C . VAL A 1 75 ? 3.855 17.443 8.310 1.00 20.63 113 VAL A C 1
ATOM 490 O O . VAL A 1 75 ? 4.676 16.645 8.745 1.00 21.50 113 VAL A O 1
ATOM 494 N N . PRO A 1 76 ? 2.997 18.055 9.103 1.00 19.24 114 PRO A N 1
ATOM 495 C CA . PRO A 1 76 ? 3.145 17.954 10.565 1.00 21.10 114 PRO A CA 1
ATOM 496 C C . PRO A 1 76 ? 2.837 16.579 11.117 1.00 19.02 114 PRO A C 1
ATOM 497 O O . PRO A 1 76 ? 2.091 15.793 10.511 1.00 19.92 114 PRO A O 1
ATOM 501 N N . ALA A 1 77 ? 3.470 16.252 12.245 1.00 21.68 115 ALA A N 1
ATOM 502 C CA . ALA A 1 77 ? 3.191 15.023 12.962 1.00 22.65 115 ALA A CA 1
ATOM 503 C C . ALA A 1 77 ? 1.714 14.964 13.317 1.00 22.33 115 ALA A C 1
ATOM 504 O O . ALA A 1 77 ? 1.137 16.001 13.653 1.00 23.81 115 ALA A O 1
ATOM 506 N N . HIS A 1 78 ? 1.108 13.792 13.232 1.00 22.43 116 HIS A N 1
ATOM 507 C CA . HIS A 1 78 ? -0.334 13.627 13.520 1.00 24.66 116 HIS A CA 1
ATOM 508 C C . HIS A 1 78 ? -1.121 14.781 12.938 1.00 25.35 116 HIS A C 1
ATOM 509 O O . HIS A 1 78 ? -1.904 15.430 13.617 1.00 25.91 116 HIS A O 1
ATOM 516 N N . GLY A 1 79 ? -0.886 15.058 11.663 1.00 22.59 117 GLY A N 1
ATOM 517 C CA . GLY A 1 79 ? -1.470 16.217 11.015 1.00 24.53 117 GLY A CA 1
ATOM 518 C C . GLY A 1 79 ? -1.605 16.034 9.513 1.00 21.29 117 GLY A C 1
ATOM 519 O O . GLY A 1 79 ? -1.423 14.916 8.971 1.00 19.35 117 GLY A O 1
ATOM 520 N N A GLN A 1 80 ? -1.981 17.086 8.797 0.50 19.81 118 GLN A N 1
ATOM 521 N N B GLN A 1 80 ? -1.918 17.144 8.843 0.50 19.82 118 GLN A N 1
ATOM 522 C CA A GLN A 1 80 ? -2.122 16.941 7.338 0.50 18.13 118 GLN A CA 1
ATOM 523 C CA B GLN A 1 80 ? -2.168 17.131 7.399 0.50 18.59 118 GLN A CA 1
ATOM 524 C C A GLN A 1 80 ? -1.683 18.221 6.693 0.50 17.73 118 GLN A C 1
ATOM 525 C C B GLN A 1 80 ? -1.474 18.274 6.731 0.50 17.74 118 GLN A C 1
ATOM 526 O O A GLN A 1 80 ? -1.753 19.279 7.312 0.50 18.97 118 GLN A O 1
ATOM 527 O O B GLN A 1 80 ? -1.158 19.289 7.338 0.50 19.24 118 GLN A O 1
ATOM 538 N N . LEU A 1 81 ? -1.220 18.087 5.446 1.00 16.18 119 LEU A N 1
ATOM 539 C CA . LEU A 1 81 ? -0.802 19.199 4.581 1.00 16.02 119 LEU A CA 1
ATOM 540 C C . LEU A 1 81 ? -1.811 19.160 3.418 1.00 16.30 119 LEU A C 1
ATOM 541 O O . LEU A 1 81 ? -1.853 18.212 2.648 1.00 16.00 119 LEU A O 1
ATOM 546 N N . VAL A 1 82 ? -2.577 20.248 3.320 1.00 17.38 120 VAL A N 1
ATOM 547 C CA . VAL A 1 82 ? -3.611 20.425 2.281 1.00 17.54 120 VAL A CA 1
ATOM 548 C C . VAL A 1 82 ? -3.102 21.358 1.179 1.00 17.76 120 VAL A C 1
ATOM 549 O O . VAL A 1 82 ? -2.564 22.460 1.405 1.00 18.64 120 VAL A O 1
ATOM 553 N N . PHE A 1 83 ? -3.250 20.864 -0.023 1.00 15.53 121 PHE A N 1
ATOM 554 C CA . PHE A 1 83 ? -3.002 21.595 -1.263 1.00 15.29 121 PHE A CA 1
ATOM 555 C C . PHE A 1 83 ? -4.384 21.750 -1.902 1.00 16.60 121 PHE A C 1
ATOM 556 O O . PHE A 1 83 ? -5.008 20.736 -2.255 1.00 15.92 121 PHE A O 1
ATOM 564 N N . LYS A 1 84 ? -4.810 23.004 -2.076 1.00 16.75 122 LYS A N 1
ATOM 565 C CA . LYS A 1 84 ? -6.157 23.289 -2.626 1.00 17.73 122 LYS A CA 1
ATOM 566 C C . LYS A 1 84 ? -6.108 24.658 -3.316 1.00 17.54 122 LYS A C 1
ATOM 567 O O . LYS A 1 84 ? -5.156 25.455 -3.132 1.00 20.55 122 LYS A O 1
ATOM 573 N N . SER A 1 85 ? -7.188 24.951 -4.037 1.00 18.48 123 SER A N 1
ATOM 574 C CA . SER A 1 85 ? -7.306 26.226 -4.793 1.00 20.50 123 SER A CA 1
ATOM 575 C C . SER A 1 85 ? -7.213 27.410 -3.844 1.00 21.90 123 SER A C 1
ATOM 576 O O . SER A 1 85 ? -7.810 27.410 -2.740 1.00 23.06 123 SER A O 1
ATOM 579 N N . GLY A 1 86 ? -6.393 28.379 -4.255 1.00 23.39 124 GLY A N 1
ATOM 580 C CA . GLY A 1 86 ? -6.057 29.557 -3.466 1.00 22.25 124 GLY A CA 1
ATOM 581 C C . GLY A 1 86 ? -5.144 29.391 -2.266 1.00 21.13 124 GLY A C 1
ATOM 582 O O . GLY A 1 86 ? -4.891 30.342 -1.547 1.00 23.51 124 GLY A O 1
ATOM 583 N N . GLY A 1 87 ? -4.604 28.174 -2.088 1.00 21.20 125 GLY A N 1
ATOM 584 C CA . GLY A 1 87 ? -3.633 27.857 -1.070 1.00 18.36 125 GLY A CA 1
ATOM 585 C C . GLY A 1 87 ? -2.380 27.201 -1.610 1.00 19.78 125 GLY A C 1
ATOM 586 O O . GLY A 1 87 ? -1.839 27.576 -2.677 1.00 18.99 125 GLY A O 1
ATOM 587 N N . ASN A 1 88 ? -1.879 26.203 -0.878 1.00 19.20 126 ASN A N 1
ATOM 588 C CA . ASN A 1 88 ? -0.696 25.492 -1.397 1.00 17.20 126 ASN A CA 1
ATOM 589 C C . ASN A 1 88 ? -1.105 24.674 -2.635 1.00 17.49 126 ASN A C 1
ATOM 590 O O . ASN A 1 88 ? -2.220 24.180 -2.729 1.00 18.44 126 ASN A O 1
ATOM 595 N N . HIS A 1 89 ? -0.209 24.489 -3.592 1.00 16.42 127 HIS A N 1
ATOM 596 C CA . HIS A 1 89 ? -0.548 23.690 -4.746 1.00 16.57 127 HIS A CA 1
ATOM 597 C C . HIS A 1 89 ? 0.705 23.196 -5.411 1.00 16.91 127 HIS A C 1
ATOM 598 O O . HIS A 1 89 ? 1.795 23.797 -5.266 1.00 17.76 127 HIS A O 1
ATOM 605 N N . LEU A 1 90 ? 0.627 22.075 -6.107 1.00 14.82 128 LEU A N 1
ATOM 606 C CA . LEU A 1 90 ? 1.669 21.722 -7.019 1.00 14.32 128 LEU A CA 1
ATOM 607 C C . LEU A 1 90 ? 1.523 22.623 -8.248 1.00 14.59 128 LEU A C 1
ATOM 608 O O . LEU A 1 90 ? 0.410 22.814 -8.728 1.00 15.47 128 LEU A O 1
ATOM 613 N N . MET A 1 91 ? 2.656 23.059 -8.785 1.00 14.42 129 MET A N 1
ATOM 614 C CA . MET A 1 91 ? 2.616 23.747 -10.046 1.00 15.54 129 MET A CA 1
ATOM 615 C C . MET A 1 91 ? 3.316 22.968 -11.106 1.00 16.37 129 MET A C 1
ATOM 616 O O . MET A 1 91 ? 4.502 22.709 -10.972 1.00 16.37 129 MET A O 1
ATOM 621 N N . PHE A 1 92 ? 2.562 22.493 -12.091 1.00 16.09 130 PHE A N 1
ATOM 622 C CA . PHE A 1 92 ? 3.103 21.829 -13.269 1.00 16.09 130 PHE A CA 1
ATOM 623 C C . PHE A 1 92 ? 3.468 22.877 -14.296 1.00 17.63 130 PHE A C 1
ATOM 624 O O . PHE A 1 92 ? 2.666 23.771 -14.611 1.00 18.86 130 PHE A O 1
ATOM 632 N N . GLU A 1 93 ? 4.699 22.811 -14.767 1.00 18.07 131 GLU A N 1
ATOM 633 C CA . GLU A 1 93 ? 5.128 23.711 -15.806 1.00 18.06 131 GLU A CA 1
ATOM 634 C C . GLU A 1 93 ? 5.845 22.895 -16.924 1.00 18.37 131 GLU A C 1
ATOM 635 O O . GLU A 1 93 ? 6.216 21.724 -16.787 1.00 17.84 131 GLU A O 1
ATOM 641 N N . LYS A 1 94 ? 6.014 23.521 -18.068 1.00 19.49 132 LYS A N 1
ATOM 642 C CA . LYS A 1 94 ? 6.671 22.870 -19.185 1.00 21.98 132 LYS A CA 1
ATOM 643 C C . LYS A 1 94 ? 5.891 21.631 -19.632 1.00 21.75 132 LYS A C 1
ATOM 644 O O . LYS A 1 94 ? 6.473 20.707 -20.208 1.00 21.46 132 LYS A O 1
ATOM 650 N N . LEU A 1 95 ? 4.569 21.678 -19.484 1.00 20.05 133 LEU A N 1
ATOM 651 C CA . LEU A 1 95 ? 3.722 20.631 -20.027 1.00 19.83 133 LEU A CA 1
ATOM 652 C C . LEU A 1 95 ? 3.793 20.722 -21.550 1.00 20.78 133 LEU A C 1
ATOM 653 O O . LEU A 1 95 ? 3.997 21.798 -22.107 1.00 22.32 133 LEU A O 1
ATOM 658 N N . LYS A 1 96 ? 3.542 19.614 -22.231 1.00 22.84 134 LYS A N 1
ATOM 659 C CA . LYS A 1 96 ? 3.620 19.576 -23.695 1.00 25.71 134 LYS A CA 1
ATOM 660 C C . LYS A 1 96 ? 2.312 19.956 -24.397 1.00 25.46 134 LYS A C 1
ATOM 661 O O . LYS A 1 96 ? 2.303 20.295 -25.588 1.00 30.66 134 LYS A O 1
ATOM 667 N N . GLN A 1 97 ? 1.193 19.841 -23.690 1.00 23.41 135 GLN A N 1
ATOM 668 C CA . GLN A 1 97 ? -0.094 20.178 -24.250 1.00 25.39 135 GLN A CA 1
ATOM 669 C C . GLN A 1 97 ? -1.036 20.409 -23.058 1.00 22.39 135 GLN A C 1
ATOM 670 O O . GLN A 1 97 ? -0.652 20.080 -21.898 1.00 22.61 135 GLN A O 1
ATOM 676 N N . GLN A 1 98 ? -2.215 20.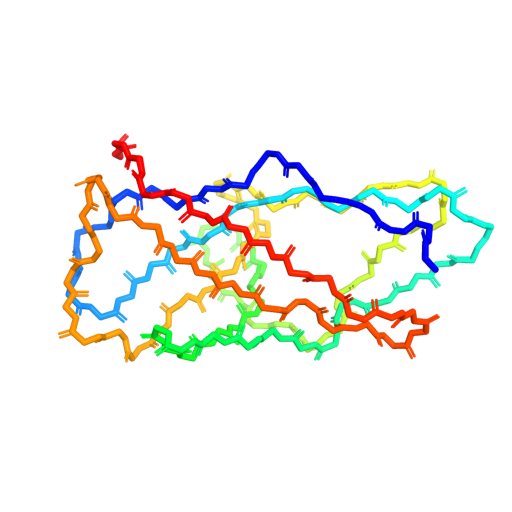957 -23.346 1.00 23.87 136 GLN A N 1
ATOM 677 C CA . GLN A 1 98 ? -3.248 21.189 -22.317 1.00 24.38 136 GLN A CA 1
ATOM 678 C C . GLN A 1 98 ? -3.699 19.830 -21.788 1.00 24.17 136 GLN A C 1
ATOM 679 O O . GLN A 1 98 ? -4.199 19.021 -22.551 1.00 26.01 136 GLN A O 1
ATOM 685 N N . PRO A 1 99 ? -3.549 19.618 -20.477 1.00 23.70 137 PRO A N 1
ATOM 686 C CA . PRO A 1 99 ? -4.120 18.395 -19.902 1.00 24.06 137 PRO A CA 1
ATOM 687 C C . PRO A 1 99 ? -5.655 18.481 -20.028 1.00 22.98 137 PRO A C 1
ATOM 688 O O . PRO A 1 99 ? -6.259 19.560 -19.753 1.00 24.91 137 PRO A O 1
ATOM 692 N N . LYS A 1 100 ? -6.281 17.366 -20.401 1.00 22.31 138 LYS A N 1
ATOM 693 C CA . LYS A 1 100 ? -7.705 17.349 -20.673 1.00 23.87 138 LYS A CA 1
ATOM 694 C C . LYS A 1 100 ? -8.448 16.372 -19.801 1.00 20.15 138 LYS A C 1
ATOM 695 O O . LYS A 1 100 ? -7.904 15.346 -19.472 1.00 17.41 138 LYS A O 1
ATOM 701 N N . GLN A 1 101 ? -9.731 16.629 -19.566 1.00 19.97 139 GLN A N 1
ATOM 702 C CA . GLN A 1 101 ? -10.591 15.619 -18.940 1.00 21.93 139 GLN A CA 1
ATOM 703 C C . GLN A 1 101 ? -10.479 14.304 -19.679 1.00 21.59 139 GLN A C 1
ATOM 704 O O . GLN A 1 101 ? -10.401 14.257 -20.895 1.00 21.51 139 GLN A O 1
ATOM 710 N N . GLY A 1 102 ? -10.372 13.248 -18.883 1.00 20.38 140 GLY A N 1
ATOM 711 C CA . GLY A 1 102 ? -10.104 11.898 -19.329 1.00 20.98 140 GLY A CA 1
ATOM 712 C C . GLY A 1 102 ? -8.685 11.448 -19.085 1.00 20.50 140 GLY A C 1
ATOM 713 O O . GLY A 1 102 ? -8.404 10.227 -19.137 1.00 24.91 140 GLY A O 1
ATOM 714 N N . GLN A 1 103 ? -7.772 12.393 -18.922 1.00 16.57 141 GLN A N 1
ATOM 715 C CA . GLN A 1 103 ? -6.336 12.114 -18.708 1.00 15.12 141 GLN A CA 1
ATOM 716 C C . GLN A 1 103 ? -6.076 12.212 -17.219 1.00 15.76 141 GLN A C 1
ATOM 717 O O . GLN A 1 103 ? -6.825 12.872 -16.494 1.00 16.35 141 GLN A O 1
ATOM 723 N N . SER A 1 104 ? -5.023 11.531 -16.797 1.00 15.25 142 SER A N 1
ATOM 724 C CA A SER A 1 104 ? -4.514 11.670 -15.434 0.50 15.68 142 SER A CA 1
ATOM 725 C CA B SER A 1 104 ? -4.510 11.694 -15.448 0.50 15.60 142 SER A CA 1
ATOM 726 C C . SER A 1 104 ? -3.005 11.863 -15.500 1.00 16.23 142 SER A C 1
ATOM 727 O O . SER A 1 104 ? -2.319 11.395 -16.410 1.00 16.00 142 SER A O 1
ATOM 732 N N . VAL A 1 105 ? -2.497 12.586 -14.544 1.00 14.86 143 VAL A N 1
ATOM 733 C CA . VAL A 1 105 ? -1.080 12.824 -14.414 1.00 13.97 143 VAL A CA 1
ATOM 734 C C . VAL A 1 105 ? -0.570 12.057 -13.207 1.00 14.67 143 VAL A C 1
ATOM 735 O O . VAL A 1 105 ? -1.147 12.232 -12.102 1.00 14.89 143 VAL A O 1
ATOM 739 N N . ALA A 1 106 ? 0.480 11.246 -13.350 1.00 15.92 144 ALA A N 1
ATOM 740 C CA . ALA A 1 106 ? 1.096 10.592 -12.172 1.00 14.84 144 ALA A CA 1
ATOM 741 C C . ALA A 1 106 ? 2.276 11.444 -11.700 1.00 15.69 144 ALA A C 1
ATOM 742 O O . ALA A 1 106 ? 3.013 12.001 -12.553 1.00 18.28 144 ALA A O 1
ATOM 744 N N . VAL A 1 107 ? 2.423 11.534 -10.388 1.00 13.78 145 VAL A N 1
ATOM 745 C CA . VAL A 1 107 ? 3.612 12.122 -9.793 1.00 14.94 145 VAL A CA 1
ATOM 746 C C . VAL A 1 107 ? 4.161 11.202 -8.731 1.00 16.05 145 VAL A C 1
ATOM 747 O O . VAL A 1 107 ? 3.497 10.257 -8.223 1.00 15.43 145 VAL A O 1
ATOM 751 N N . GLU A 1 108 ? 5.415 11.465 -8.368 1.00 15.03 146 GLU A N 1
ATOM 752 C CA . GLU A 1 108 ? 5.998 10.799 -7.184 1.00 15.51 146 GLU A CA 1
ATOM 753 C C . GLU A 1 108 ? 6.411 11.883 -6.210 1.00 15.06 146 GLU A C 1
ATOM 754 O O . GLU A 1 108 ? 7.104 12.826 -6.587 1.00 14.84 146 GLU A O 1
ATOM 760 N N . LEU A 1 109 ? 5.903 11.792 -4.995 1.00 12.30 147 LEU A N 1
ATOM 761 C CA . LEU A 1 109 ? 6.208 12.679 -3.878 1.00 13.16 147 LEU A CA 1
ATOM 762 C C . LEU A 1 109 ? 7.406 12.141 -3.119 1.00 12.82 147 LEU A C 1
ATOM 763 O O . LEU A 1 109 ? 7.403 10.947 -2.760 1.00 14.20 147 LEU A O 1
ATOM 768 N N . HIS A 1 110 ? 8.428 12.968 -2.949 1.00 12.56 148 HIS A N 1
ATOM 769 C CA . HIS A 1 110 ? 9.602 12.531 -2.211 1.00 12.21 148 HIS A CA 1
ATOM 770 C C . HIS A 1 110 ? 9.664 13.367 -0.934 1.00 11.97 148 HIS A C 1
ATOM 771 O O . HIS A 1 110 ? 9.380 14.584 -0.944 1.00 12.32 148 HIS A O 1
ATOM 778 N N . PHE A 1 111 ? 10.125 12.741 0.143 1.00 11.71 149 PHE A N 1
ATOM 779 C CA . PHE A 1 111 ? 10.102 13.281 1.478 1.00 11.73 149 PHE A CA 1
ATOM 780 C C . PHE A 1 111 ? 11.491 13.268 2.093 1.00 11.62 149 PHE A C 1
ATOM 781 O O . PHE A 1 111 ? 12.290 12.389 1.804 1.00 11.78 149 PHE A O 1
ATOM 789 N N . ALA A 1 112 ? 11.722 14.177 3.027 1.00 12.32 150 ALA A N 1
ATOM 790 C CA . ALA A 1 112 ? 13.000 14.179 3.728 1.00 12.24 150 ALA A CA 1
ATOM 791 C C . ALA A 1 112 ? 13.256 12.919 4.545 1.00 11.50 150 ALA A C 1
ATOM 792 O O . ALA A 1 112 ? 14.423 12.483 4.608 1.00 13.44 150 ALA A O 1
ATOM 794 N N . HIS A 1 113 ? 12.216 12.374 5.150 1.00 11.87 151 HIS A N 1
ATOM 795 C CA . HIS A 1 113 ? 12.417 11.318 6.163 1.00 12.59 151 HIS A CA 1
ATOM 796 C C . HIS A 1 113 ? 11.465 10.156 6.005 1.00 12.52 151 HIS A C 1
ATOM 797 O O . HIS A 1 113 ? 11.223 9.441 6.992 1.00 14.23 151 HIS A O 1
ATOM 804 N N . SER A 1 114 ? 10.975 9.925 4.787 1.00 13.67 152 SER A N 1
ATOM 805 C CA . SER A 1 114 ? 10.016 8.883 4.510 1.00 14.15 152 SER A CA 1
ATOM 806 C C . SER A 1 114 ? 10.149 8.420 3.108 1.00 13.54 152 SER A C 1
ATOM 807 O O . SER A 1 114 ? 10.750 9.127 2.291 1.00 12.65 152 SER A O 1
ATOM 810 N N . ASP A 1 115 ? 9.645 7.227 2.823 1.00 14.36 153 ASP A N 1
ATOM 811 C CA . ASP A 1 115 ? 9.707 6.671 1.490 1.00 13.68 153 ASP A CA 1
ATOM 812 C C . ASP A 1 115 ? 8.800 7.462 0.493 1.00 13.97 153 ASP A C 1
ATOM 813 O O . ASP A 1 115 ? 7.800 8.084 0.945 1.00 15.16 153 ASP A O 1
ATOM 818 N N . PRO A 1 116 ? 9.102 7.374 -0.808 1.00 14.23 154 PRO A N 1
ATOM 819 C CA . PRO A 1 116 ? 8.304 8.109 -1.807 1.00 13.73 154 PRO A CA 1
ATOM 820 C C . PRO A 1 116 ? 6.917 7.563 -1.922 1.00 13.51 154 PRO A C 1
ATOM 821 O O . PRO A 1 116 ? 6.695 6.367 -1.696 1.00 14.96 154 PRO A O 1
ATOM 825 N N . VAL A 1 117 ? 5.998 8.397 -2.386 1.00 13.80 155 VAL A N 1
ATOM 826 C CA . VAL A 1 117 ? 4.595 8.036 -2.562 1.00 14.83 155 VAL A CA 1
ATOM 827 C C . VAL A 1 117 ? 4.140 8.455 -3.951 1.00 14.09 155 VAL A C 1
ATOM 828 O O . VAL A 1 117 ? 4.202 9.640 -4.302 1.00 13.94 155 VAL A O 1
ATOM 832 N N . ALA A 1 118 ? 3.604 7.508 -4.690 1.00 13.85 156 ALA A N 1
ATOM 833 C CA . ALA A 1 118 ? 3.030 7.750 -5.993 1.00 13.46 156 ALA A CA 1
ATOM 834 C C . ALA A 1 118 ? 1.606 8.243 -5.880 1.00 13.09 156 ALA A C 1
ATOM 835 O O . ALA A 1 118 ? 0.865 7.767 -5.068 1.00 13.97 156 ALA A O 1
ATOM 837 N N . VAL A 1 119 ? 1.231 9.237 -6.686 1.00 13.33 157 VAL A N 1
ATOM 838 C CA . VAL A 1 119 ? -0.143 9.787 -6.608 1.00 13.53 157 VAL A CA 1
ATOM 839 C C . VAL A 1 119 ? -0.622 9.905 -8.051 1.00 12.47 157 VAL A C 1
ATOM 840 O O . VAL A 1 119 ? 0.147 10.307 -8.950 1.00 13.93 157 VAL A O 1
ATOM 844 N N . LYS A 1 120 ? -1.890 9.558 -8.286 1.00 14.06 158 LYS A N 1
ATOM 845 C CA . LYS A 1 120 ? -2.572 9.824 -9.553 1.00 14.66 158 LYS A CA 1
ATOM 846 C C . LYS A 1 120 ? -3.530 11.015 -9.429 1.00 14.77 158 LYS A C 1
ATOM 847 O O . LYS A 1 120 ? -4.315 11.100 -8.493 1.00 14.24 158 LYS A O 1
ATOM 853 N N . LEU A 1 121 ? -3.376 11.986 -10.346 1.00 13.07 159 LEU A N 1
ATOM 854 C CA . LEU A 1 121 ? -4.161 13.197 -10.382 1.00 13.43 159 LEU A CA 1
ATOM 855 C C . LEU A 1 121 ? -4.995 13.281 -11.666 1.00 12.58 159 LEU A C 1
ATOM 856 O O . LEU A 1 121 ? -4.486 13.675 -12.709 1.00 13.22 159 LEU A O 1
ATOM 861 N N . PRO A 1 122 ? -6.237 12.861 -11.603 1.00 13.11 160 PRO A N 1
ATOM 862 C CA . PRO A 1 122 ? -7.103 12.995 -12.746 1.00 13.24 160 PRO A CA 1
ATOM 863 C C . PRO A 1 122 ? -7.364 14.447 -13.036 1.00 12.70 160 PRO A C 1
ATOM 864 O O . PRO A 1 122 ? -7.500 15.307 -12.124 1.00 13.70 160 PRO A O 1
ATOM 868 N N . VAL A 1 123 ? -7.496 14.739 -14.325 1.00 13.52 161 VAL A N 1
ATOM 869 C CA . VAL A 1 123 ? -7.872 16.078 -14.751 1.00 14.14 161 VAL A CA 1
ATOM 870 C C . VAL A 1 123 ? -9.386 16.182 -14.688 1.00 16.08 161 VAL A C 1
ATOM 871 O O . VAL A 1 123 ? -10.100 15.333 -15.272 1.00 17.39 161 VAL A O 1
ATOM 875 N N . LYS A 1 124 ? -9.867 17.208 -14.003 1.00 16.36 162 LYS A N 1
ATOM 876 C CA A LYS A 1 124 ? -11.308 17.372 -13.852 0.25 16.92 162 LYS A CA 1
ATOM 877 C CA B LYS A 1 124 ? -11.308 17.402 -13.792 0.25 16.92 162 LYS A CA 1
ATOM 878 C CA C LYS A 1 124 ? -11.301 17.442 -13.728 0.50 17.79 162 LYS A CA 1
ATOM 879 C C . LYS A 1 124 ? -11.772 18.742 -14.382 1.00 18.91 162 LYS A C 1
ATOM 880 O O . LYS A 1 124 ? -10.987 19.585 -14.723 1.00 21.89 162 LYS A O 1
ATOM 896 N N . ALA A 1 125 ? -13.082 18.954 -14.465 1.00 23.05 163 ALA A N 1
ATOM 897 C CA . ALA A 1 125 ? -13.578 20.233 -14.976 1.00 26.62 163 ALA A CA 1
ATOM 898 C C . ALA A 1 125 ? -13.039 21.370 -14.122 1.00 32.59 163 ALA A C 1
ATOM 899 O O . ALA A 1 125 ? -12.877 21.203 -12.893 1.00 37.70 163 ALA A O 1
ATOM 901 N N . ALA A 1 126 ? -12.781 22.523 -14.762 1.00 35.58 164 ALA A N 1
ATOM 902 C CA . ALA A 1 126 ? -12.454 23.757 -14.032 1.00 41.03 164 ALA A CA 1
ATOM 903 C C . ALA A 1 126 ? -13.737 24.493 -13.713 1.00 40.71 164 ALA A C 1
ATOM 904 O O . ALA A 1 126 ? -14.355 24.213 -12.694 1.00 47.60 164 ALA A O 1
#